Protein AF-A0A183GH93-F1 (afdb_monomer_lite)

InterPro domains:
  IPR011701 Major facilitator superfamily [PF07690] (4-83)
  IPR036259 MFS transporter superfamily [G3DSA:1.20.1250.20] (1-65)
  IPR036259 MFS transporter superfamily [SSF103473] (2-83)

Organism: Heligmosomoides polygyrus (NCBI:txid6339)

Structure (mmCIF, N/CA/C/O backbone):
data_AF-A0A183GH93-F1
#
_entry.id   AF-A0A183GH93-F1
#
loop_
_atom_site.group_PDB
_atom_site.id
_atom_site.type_symbol
_atom_site.label_atom_id
_atom_site.label_alt_id
_atom_site.label_comp_id
_atom_site.label_asym_id
_atom_site.label_entity_id
_atom_site.label_seq_id
_atom_site.pdbx_PDB_ins_code
_atom_site.Cartn_x
_atom_site.Cartn_y
_atom_site.Cartn_z
_atom_site.occupancy
_atom_site.B_iso_or_equiv
_atom_site.auth_seq_id
_atom_site.auth_comp_id
_atom_site.auth_asym_id
_atom_site.auth_atom_id
_atom_site.pdbx_PDB_model_num
ATOM 1 N N . MET A 1 1 ? -6.303 9.392 15.052 1.00 71.94 1 MET A N 1
ATOM 2 C CA . MET A 1 1 ? -6.853 9.314 13.679 1.00 71.94 1 MET A CA 1
ATOM 3 C C . MET A 1 1 ? -5.886 9.889 12.650 1.00 71.94 1 MET A C 1
ATOM 5 O O . MET A 1 1 ? -5.522 9.169 11.733 1.00 71.94 1 MET A O 1
ATOM 9 N N . SER A 1 2 ? -5.374 11.109 12.838 1.00 79.19 2 SER A N 1
ATOM 10 C CA . SER A 1 2 ? -4.458 11.752 11.878 1.00 79.19 2 SER A CA 1
ATOM 11 C C . SER A 1 2 ? -3.091 11.070 11.715 1.00 79.19 2 SER A C 1
ATOM 13 O O . SER A 1 2 ? -2.545 11.091 10.621 1.00 79.19 2 SER A O 1
ATOM 15 N N . LEU A 1 3 ? -2.557 10.418 12.759 1.00 85.62 3 LEU A N 1
ATOM 16 C CA . LEU A 1 3 ? -1.286 9.678 12.668 1.00 85.62 3 LEU A CA 1
ATOM 17 C C . LEU A 1 3 ? -1.374 8.487 11.704 1.00 85.62 3 LEU A C 1
ATOM 19 O O . LEU A 1 3 ? -0.504 8.320 10.863 1.00 85.62 3 LEU A O 1
ATOM 23 N N . PHE A 1 4 ? -2.459 7.712 11.778 1.00 82.12 4 PHE A N 1
ATOM 24 C CA . PHE A 1 4 ? -2.673 6.552 10.911 1.00 82.12 4 PHE A CA 1
ATOM 25 C C . PHE A 1 4 ? -2.781 6.960 9.438 1.00 82.12 4 PHE A C 1
ATOM 27 O O . PHE A 1 4 ? -2.083 6.420 8.586 1.00 82.12 4 PHE A O 1
ATOM 34 N N . ILE A 1 5 ? -3.602 7.975 9.153 1.00 88.44 5 ILE A N 1
ATOM 35 C CA . ILE A 1 5 ? -3.773 8.504 7.794 1.00 88.44 5 ILE A CA 1
ATOM 36 C C . ILE A 1 5 ? -2.454 9.105 7.284 1.00 88.44 5 ILE A C 1
ATOM 38 O O . ILE A 1 5 ? -2.095 8.895 6.131 1.00 88.44 5 ILE A O 1
ATOM 42 N N . GLY A 1 6 ? -1.699 9.798 8.144 1.00 91.12 6 GLY A N 1
ATOM 43 C CA . GLY A 1 6 ? -0.388 10.346 7.798 1.00 91.12 6 GLY A CA 1
ATOM 44 C C . GLY A 1 6 ? 0.620 9.268 7.399 1.00 91.12 6 GLY A C 1
ATOM 45 O O . GLY A 1 6 ? 1.285 9.405 6.376 1.00 91.12 6 GLY A O 1
ATOM 46 N N . THR A 1 7 ? 0.697 8.168 8.152 1.00 89.00 7 THR A N 1
ATOM 47 C CA . THR A 1 7 ? 1.571 7.035 7.816 1.00 89.00 7 THR A CA 1
ATOM 48 C C . THR A 1 7 ? 1.196 6.403 6.473 1.00 89.00 7 THR A C 1
ATOM 50 O O . THR A 1 7 ? 2.084 6.140 5.663 1.00 89.00 7 THR A O 1
ATOM 53 N N . LEU A 1 8 ? -0.101 6.212 6.205 1.00 86.56 8 LEU A N 1
ATOM 54 C CA . LEU A 1 8 ? -0.577 5.655 4.933 1.00 86.56 8 LEU A CA 1
ATOM 55 C C . LEU A 1 8 ? -0.225 6.554 3.741 1.00 86.56 8 LEU A C 1
ATOM 57 O O . LEU A 1 8 ? 0.264 6.070 2.724 1.00 86.56 8 LEU A O 1
ATOM 61 N N . THR A 1 9 ? -0.432 7.864 3.872 1.00 91.00 9 THR A N 1
ATOM 62 C CA . THR A 1 9 ? -0.147 8.821 2.795 1.00 91.00 9 THR A CA 1
ATOM 63 C C . THR A 1 9 ? 1.346 8.908 2.490 1.00 91.00 9 THR A C 1
ATOM 65 O O . THR A 1 9 ? 1.732 8.919 1.323 1.00 91.00 9 THR A O 1
ATOM 68 N N . SER A 1 10 ? 2.198 8.920 3.518 1.00 93.31 10 SER A N 1
ATOM 69 C CA . SER A 1 10 ? 3.652 8.968 3.330 1.00 93.31 10 SER A CA 1
ATOM 70 C C . SER A 1 10 ? 4.187 7.732 2.603 1.00 93.31 10 SER A C 1
ATOM 72 O O . SER A 1 10 ? 5.073 7.860 1.762 1.00 93.31 10 SER A O 1
ATOM 74 N N . PHE A 1 11 ? 3.629 6.546 2.875 1.00 89.88 11 PHE A N 1
ATOM 75 C CA . PHE A 1 11 ? 3.992 5.319 2.160 1.00 89.88 11 PHE A CA 1
ATOM 76 C C . PHE A 1 11 ? 3.695 5.415 0.655 1.00 89.88 11 PHE A C 1
ATOM 78 O O . PHE A 1 11 ? 4.555 5.074 -0.156 1.00 89.88 11 PHE A O 1
ATOM 85 N N . SER A 1 12 ? 2.524 5.937 0.274 1.00 89.94 12 SER A N 1
ATOM 86 C CA . SER A 1 12 ? 2.142 6.098 -1.137 1.00 89.94 12 SER A CA 1
ATOM 87 C C . SER A 1 12 ? 3.109 6.999 -1.907 1.00 89.94 12 SER A C 1
ATOM 89 O O . SER A 1 12 ? 3.494 6.673 -3.028 1.00 89.94 12 SER A O 1
ATOM 91 N N . SER A 1 13 ? 3.548 8.105 -1.300 1.00 94.25 13 SER A N 1
ATOM 92 C CA . SER A 1 13 ? 4.523 9.008 -1.924 1.00 94.25 13 SER A CA 1
ATOM 93 C C . SER A 1 13 ? 5.891 8.345 -2.110 1.00 94.25 13 SER A C 1
ATOM 95 O O . SER A 1 13 ? 6.514 8.505 -3.156 1.00 94.25 13 SER A O 1
ATOM 97 N N . LEU A 1 14 ? 6.352 7.568 -1.122 1.00 92.56 14 LEU A N 1
ATOM 98 C CA . LEU A 1 14 ? 7.617 6.829 -1.213 1.00 92.56 14 LEU A CA 1
ATOM 99 C C . LEU A 1 14 ? 7.581 5.749 -2.299 1.00 92.56 14 LEU A C 1
ATOM 101 O O . LEU A 1 14 ? 8.570 5.567 -3.006 1.00 92.56 14 LEU A O 1
ATOM 105 N N . ALA A 1 15 ? 6.448 5.061 -2.454 1.00 91.06 15 ALA A N 1
ATOM 106 C CA . ALA A 1 15 ? 6.282 4.039 -3.481 1.00 91.06 15 ALA A CA 1
ATOM 107 C C . ALA A 1 15 ? 6.486 4.616 -4.890 1.00 91.06 15 ALA A C 1
ATOM 109 O O . ALA A 1 15 ? 7.240 4.046 -5.670 1.00 91.06 15 ALA A O 1
ATOM 110 N N . ILE A 1 16 ? 5.898 5.780 -5.190 1.00 92.62 16 ILE A N 1
ATOM 111 C CA . ILE A 1 16 ? 6.026 6.441 -6.501 1.00 92.62 16 ILE A CA 1
ATOM 112 C C . ILE A 1 16 ? 7.484 6.831 -6.788 1.00 92.62 16 ILE A C 1
ATOM 114 O O . ILE A 1 16 ? 8.009 6.515 -7.853 1.00 92.62 16 ILE A O 1
ATOM 118 N N . ILE A 1 17 ? 8.170 7.429 -5.805 1.00 94.81 17 ILE A N 1
ATOM 119 C CA . ILE A 1 17 ? 9.577 7.851 -5.933 1.00 94.81 17 ILE A CA 1
ATOM 120 C C . ILE A 1 17 ? 10.498 6.676 -6.292 1.00 94.81 17 ILE A C 1
ATOM 122 O O . ILE A 1 17 ? 11.503 6.867 -6.971 1.00 94.81 17 ILE A O 1
ATOM 126 N N . ILE A 1 18 ? 10.170 5.467 -5.836 1.00 91.31 18 ILE A N 1
ATOM 127 C CA . ILE A 1 18 ? 10.961 4.260 -6.089 1.00 91.31 18 ILE A CA 1
ATOM 128 C C . ILE A 1 18 ? 10.531 3.587 -7.400 1.00 91.31 18 ILE A C 1
ATOM 130 O O . ILE A 1 18 ? 11.378 3.201 -8.206 1.00 91.31 18 ILE A O 1
ATOM 134 N N . THR A 1 19 ? 9.225 3.452 -7.625 1.00 90.69 19 THR A N 1
ATOM 135 C CA . THR A 1 19 ? 8.651 2.734 -8.767 1.00 90.69 19 THR A CA 1
ATOM 136 C C . THR A 1 19 ? 8.944 3.410 -10.102 1.00 90.69 19 THR A C 1
ATOM 138 O O . THR A 1 19 ? 9.290 2.715 -11.055 1.00 90.69 19 THR A O 1
ATOM 141 N N . ASP A 1 20 ? 8.850 4.735 -10.185 1.00 90.19 20 ASP A N 1
ATOM 142 C CA . ASP A 1 20 ? 9.028 5.462 -11.446 1.00 90.19 20 ASP A CA 1
ATOM 143 C C . ASP A 1 20 ? 10.444 5.311 -12.046 1.00 90.19 20 ASP A C 1
ATOM 145 O O . ASP A 1 20 ? 10.562 4.904 -13.207 1.00 90.19 20 ASP A O 1
ATOM 149 N N . PRO A 1 21 ? 11.547 5.547 -11.303 1.00 92.00 21 PRO A N 1
ATOM 150 C CA . PRO A 1 21 ? 12.893 5.320 -11.831 1.00 92.00 21 PRO A CA 1
ATOM 151 C C . PRO A 1 21 ? 13.206 3.831 -12.042 1.00 92.00 21 PRO A C 1
ATOM 153 O O . PRO A 1 21 ? 13.933 3.481 -12.976 1.00 92.00 21 PRO A O 1
ATOM 156 N N . LEU A 1 22 ? 12.638 2.929 -11.233 1.00 88.69 22 LEU A N 1
ATOM 157 C CA . LEU A 1 22 ? 12.735 1.489 -11.492 1.00 88.69 22 LEU A CA 1
ATOM 158 C C . LEU A 1 22 ? 12.087 1.124 -12.829 1.00 88.69 22 LEU A C 1
ATOM 160 O O . LEU A 1 22 ? 12.681 0.399 -13.620 1.00 88.69 22 LEU A O 1
ATOM 164 N N . ALA A 1 23 ? 10.900 1.652 -13.124 1.00 89.19 23 ALA A N 1
ATOM 165 C CA . ALA A 1 23 ? 10.239 1.421 -14.400 1.00 89.19 23 ALA A CA 1
ATOM 166 C C . ALA A 1 23 ? 11.065 1.978 -15.570 1.00 89.19 23 ALA A C 1
ATOM 168 O O . ALA A 1 23 ? 11.213 1.287 -16.579 1.00 89.19 23 ALA A O 1
ATOM 169 N N . ALA A 1 24 ? 11.656 3.169 -15.417 1.00 90.12 24 ALA A N 1
ATOM 170 C CA . ALA A 1 24 ? 12.522 3.769 -16.432 1.00 90.12 24 ALA A CA 1
ATOM 171 C C . ALA A 1 24 ? 13.741 2.881 -16.752 1.00 90.12 24 ALA A C 1
ATOM 173 O O . ALA A 1 24 ? 13.963 2.514 -17.904 1.00 90.12 24 ALA A O 1
ATOM 174 N N . THR A 1 25 ? 14.479 2.452 -15.725 1.00 87.50 25 THR A N 1
ATOM 175 C CA . THR A 1 25 ? 15.680 1.607 -15.884 1.00 87.50 25 THR A CA 1
ATOM 176 C C . THR A 1 25 ? 15.367 0.203 -16.415 1.00 87.50 25 THR A C 1
ATOM 178 O O . THR A 1 25 ? 16.121 -0.358 -17.215 1.00 87.50 25 THR A O 1
ATOM 181 N N . LEU A 1 26 ? 14.225 -0.370 -16.026 1.00 86.12 26 LEU A N 1
ATOM 182 C CA . LEU A 1 26 ? 13.769 -1.667 -16.529 1.00 86.12 26 LEU A CA 1
ATOM 183 C C . LEU A 1 26 ? 13.333 -1.606 -18.000 1.00 86.12 26 LEU A C 1
ATOM 185 O O . LEU A 1 26 ? 13.538 -2.573 -18.733 1.00 86.12 26 LEU A O 1
ATOM 189 N N . CYS A 1 27 ? 12.777 -0.480 -18.459 1.00 84.12 27 CYS A N 1
ATOM 190 C CA . CYS A 1 27 ? 12.389 -0.309 -19.862 1.00 84.12 27 CYS A CA 1
ATOM 191 C C . CYS A 1 27 ? 13.592 -0.191 -20.810 1.00 84.12 27 CYS A C 1
ATOM 193 O O . CYS A 1 27 ? 13.495 -0.644 -21.949 1.00 84.12 27 CYS A O 1
ATOM 195 N N . GLU A 1 28 ? 14.708 0.378 -20.347 1.00 83.75 28 GLU A N 1
ATOM 196 C CA . GLU A 1 28 ? 15.957 0.487 -21.120 1.00 83.75 28 GLU A CA 1
ATOM 197 C C . GLU A 1 28 ? 16.786 -0.805 -21.129 1.00 83.75 28 GLU A C 1
ATOM 199 O O . GLU A 1 28 ? 17.638 -1.006 -21.995 1.00 83.75 28 GLU A O 1
ATOM 204 N N . SER A 1 29 ? 16.535 -1.705 -20.176 1.00 80.69 29 SER A N 1
ATOM 205 C CA . SER A 1 29 ? 17.223 -2.992 -20.094 1.00 80.69 29 SER A CA 1
ATOM 206 C C . SER A 1 29 ? 16.911 -3.877 -21.310 1.00 80.69 29 SER A C 1
ATOM 208 O O . SER A 1 29 ? 15.842 -3.789 -21.910 1.00 80.69 29 SER A O 1
ATOM 210 N N . SER A 1 30 ? 17.809 -4.808 -21.653 1.00 74.12 30 SER A N 1
ATOM 211 C CA . SER A 1 30 ? 17.684 -5.690 -22.835 1.00 74.12 30 SER A CA 1
ATOM 212 C C . SER A 1 30 ? 16.430 -6.582 -22.856 1.00 74.12 30 SER A C 1
ATOM 214 O O . SER A 1 30 ? 16.050 -7.096 -23.906 1.00 74.12 30 SER A O 1
ATOM 216 N N . LEU A 1 31 ? 15.764 -6.748 -21.708 1.00 73.81 31 LEU A N 1
ATOM 217 C CA . LEU A 1 31 ? 14.474 -7.431 -21.566 1.00 73.81 31 LEU A CA 1
ATOM 218 C C . LEU A 1 31 ? 13.263 -6.570 -21.999 1.00 73.81 31 LEU A C 1
ATOM 220 O O . LEU A 1 31 ? 12.146 -7.087 -22.115 1.00 73.81 31 LEU A O 1
ATOM 224 N N . GLY A 1 32 ? 13.474 -5.271 -22.224 1.00 81.81 32 GLY A N 1
ATOM 225 C CA . GLY A 1 32 ? 12.479 -4.296 -22.652 1.00 81.81 32 GLY A CA 1
ATOM 226 C C . GLY A 1 32 ? 11.317 -4.102 -21.675 1.00 81.81 32 GLY A C 1
ATOM 227 O O . GLY A 1 32 ? 11.333 -4.540 -20.522 1.00 81.81 32 GLY A O 1
ATOM 228 N N . TRP A 1 33 ? 10.246 -3.490 -22.185 1.00 81.31 33 TRP A N 1
ATOM 229 C CA . TRP A 1 33 ? 9.037 -3.101 -21.445 1.00 81.31 33 TRP A CA 1
ATOM 230 C C . TRP A 1 33 ? 8.329 -4.242 -20.702 1.00 81.31 33 TRP A C 1
ATOM 232 O O . TRP A 1 33 ? 7.631 -4.006 -19.719 1.00 81.31 33 TRP A O 1
ATOM 242 N N . ARG A 1 34 ? 8.500 -5.493 -21.148 1.00 86.44 34 ARG A N 1
ATOM 243 C CA . ARG A 1 34 ? 7.834 -6.659 -20.544 1.00 86.44 34 ARG A CA 1
ATOM 244 C C . ARG A 1 34 ? 8.348 -6.941 -19.132 1.00 86.44 34 ARG A C 1
ATOM 246 O O . ARG A 1 34 ? 7.585 -7.414 -18.296 1.00 86.44 34 ARG A O 1
ATOM 253 N N . SER A 1 35 ? 9.614 -6.626 -18.851 1.00 84.94 35 SER A N 1
ATOM 254 C CA . SER A 1 35 ? 10.225 -6.840 -17.532 1.00 84.94 35 SER A CA 1
ATOM 255 C C . SER A 1 35 ? 9.551 -6.047 -16.416 1.00 84.94 35 SER A C 1
ATOM 257 O O . SER A 1 35 ? 9.360 -6.583 -15.326 1.00 84.94 35 SER A O 1
ATOM 259 N N . ALA A 1 36 ? 9.122 -4.813 -16.696 1.00 86.94 36 ALA A N 1
ATOM 260 C CA . ALA A 1 36 ? 8.462 -3.954 -15.720 1.00 86.94 36 ALA A CA 1
ATOM 261 C C . ALA A 1 36 ? 7.170 -4.590 -15.180 1.00 86.94 36 ALA A C 1
ATOM 263 O O . ALA A 1 36 ? 6.895 -4.500 -13.982 1.00 86.94 36 ALA A O 1
ATOM 264 N N . TYR A 1 37 ? 6.421 -5.296 -16.036 1.00 87.62 37 TYR A N 1
ATOM 265 C CA . TYR A 1 37 ? 5.205 -6.015 -15.649 1.00 87.62 37 TYR A CA 1
ATOM 266 C C . TYR A 1 37 ? 5.509 -7.225 -14.766 1.00 87.62 37 TYR A C 1
ATOM 268 O O . TYR A 1 37 ? 4.845 -7.416 -13.749 1.00 87.62 37 TYR A O 1
ATOM 276 N N . TYR A 1 38 ? 6.531 -8.016 -15.106 1.00 89.69 38 TYR A N 1
ATOM 277 C CA . TYR A 1 38 ? 6.943 -9.154 -14.279 1.00 89.69 38 TYR A CA 1
ATOM 278 C C . TYR A 1 38 ? 7.477 -8.710 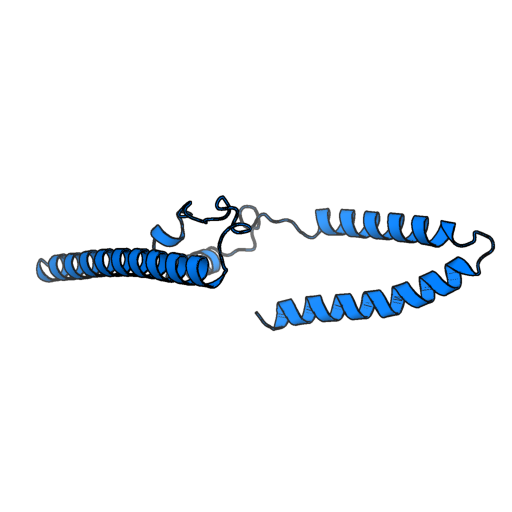-12.913 1.00 89.69 38 TYR A C 1
ATOM 280 O O . TYR A 1 38 ? 7.149 -9.326 -11.900 1.00 89.69 38 TYR A O 1
ATOM 288 N N . PHE A 1 39 ? 8.242 -7.616 -12.868 1.00 89.75 39 PHE A N 1
ATOM 289 C CA . PHE A 1 39 ? 8.747 -7.041 -11.623 1.00 89.75 39 PHE A CA 1
ATOM 290 C C . PHE A 1 39 ? 7.608 -6.567 -10.714 1.00 89.75 39 PHE A C 1
ATOM 292 O O . PHE A 1 39 ? 7.550 -6.961 -9.552 1.00 89.75 39 PHE A O 1
ATOM 299 N N . HIS A 1 40 ? 6.662 -5.788 -11.247 1.00 89.56 40 HIS A N 1
ATOM 300 C CA . HIS A 1 40 ? 5.518 -5.306 -10.469 1.00 89.56 40 HIS A CA 1
ATOM 301 C C . HIS A 1 40 ? 4.590 -6.438 -10.025 1.00 89.56 40 HIS A C 1
ATOM 303 O O . HIS A 1 40 ? 4.109 -6.419 -8.893 1.00 89.56 40 HIS A O 1
ATOM 309 N N . ALA A 1 41 ? 4.374 -7.450 -10.870 1.00 92.12 41 ALA A N 1
ATOM 310 C CA . ALA A 1 41 ? 3.602 -8.632 -10.499 1.00 92.12 41 ALA A CA 1
ATOM 311 C C . ALA A 1 41 ? 4.267 -9.405 -9.345 1.00 92.12 41 ALA A C 1
ATOM 313 O O . ALA A 1 41 ? 3.592 -9.787 -8.389 1.00 92.12 41 ALA A O 1
ATOM 314 N N . GLY A 1 42 ? 5.592 -9.583 -9.395 1.00 94.56 42 GLY A N 1
ATOM 315 C CA . GLY A 1 42 ? 6.360 -10.214 -8.321 1.00 94.56 42 GLY A CA 1
ATOM 316 C C . GLY A 1 42 ? 6.343 -9.400 -7.026 1.00 94.56 42 GLY A C 1
ATOM 317 O O . GLY A 1 42 ? 6.015 -9.934 -5.968 1.00 94.56 42 GLY A O 1
ATOM 318 N N . ALA A 1 43 ? 6.628 -8.099 -7.106 1.00 91.19 43 ALA A N 1
ATOM 319 C CA . ALA A 1 43 ? 6.605 -7.197 -5.956 1.00 91.19 43 ALA A CA 1
ATOM 320 C C . ALA A 1 43 ? 5.216 -7.146 -5.298 1.00 91.19 43 ALA A C 1
ATOM 322 O O . ALA A 1 43 ? 5.109 -7.221 -4.075 1.00 91.19 43 ALA A O 1
ATOM 323 N N . GLY A 1 44 ? 4.148 -7.100 -6.100 1.00 92.56 44 GLY A N 1
ATOM 324 C CA . GLY A 1 44 ? 2.771 -7.159 -5.618 1.00 92.56 44 GLY A CA 1
ATOM 325 C C . GLY A 1 44 ? 2.455 -8.469 -4.897 1.00 92.56 44 GLY A C 1
ATOM 326 O O . GLY A 1 44 ? 1.853 -8.440 -3.828 1.00 92.56 44 GLY A O 1
ATOM 327 N N . LEU A 1 45 ? 2.912 -9.612 -5.419 1.00 95.12 45 LEU A N 1
ATOM 328 C CA . LEU A 1 45 ? 2.719 -10.911 -4.770 1.00 95.12 45 LEU A CA 1
ATOM 329 C C . LEU A 1 45 ? 3.481 -11.009 -3.436 1.00 95.12 45 LEU A C 1
ATOM 331 O O . LEU A 1 45 ? 2.935 -11.490 -2.442 1.00 95.12 45 LEU A O 1
ATOM 335 N N . VAL A 1 46 ? 4.719 -10.512 -3.385 1.00 94.12 46 VAL A N 1
ATOM 336 C CA . VAL A 1 46 ? 5.515 -10.448 -2.146 1.00 94.12 46 VAL A CA 1
ATOM 337 C C . VAL A 1 46 ? 4.845 -9.541 -1.112 1.00 94.12 46 VAL A C 1
ATOM 339 O O . VAL A 1 46 ? 4.692 -9.931 0.041 1.00 94.12 46 VAL A O 1
ATOM 342 N N . LEU A 1 47 ? 4.379 -8.357 -1.511 1.00 91.00 47 LEU A N 1
ATOM 343 C CA . LEU A 1 47 ? 3.657 -7.453 -0.613 1.00 91.00 47 LEU A CA 1
ATOM 344 C C . LEU A 1 47 ? 2.326 -8.045 -0.148 1.00 91.00 47 LEU A C 1
ATOM 346 O O . LEU A 1 47 ? 1.981 -7.914 1.021 1.00 91.00 47 LEU A O 1
ATOM 350 N N . PHE A 1 48 ? 1.596 -8.725 -1.031 1.00 90.81 48 PHE A N 1
ATOM 351 C CA . PHE A 1 48 ? 0.329 -9.369 -0.696 1.00 90.81 48 PHE A CA 1
ATOM 352 C C . PHE A 1 48 ? 0.522 -10.509 0.305 1.00 90.81 48 PHE A C 1
ATOM 354 O O . PHE A 1 48 ? -0.191 -10.587 1.301 1.00 90.81 48 PHE A O 1
ATOM 361 N N . THR A 1 49 ? 1.518 -11.367 0.086 1.00 91.12 49 THR A N 1
ATOM 362 C CA . THR A 1 49 ? 1.863 -12.425 1.047 1.00 91.12 49 THR A CA 1
ATOM 363 C C . THR A 1 49 ? 2.307 -11.841 2.384 1.00 91.12 49 THR A C 1
ATOM 365 O O . THR A 1 49 ? 1.805 -12.266 3.421 1.00 91.12 49 THR A O 1
ATOM 368 N N . LEU A 1 50 ? 3.167 -10.818 2.382 1.00 89.12 50 LEU A N 1
ATOM 369 C CA . LEU A 1 50 ? 3.578 -10.125 3.602 1.00 89.12 50 LEU A CA 1
ATOM 370 C C . LEU A 1 50 ? 2.379 -9.509 4.331 1.00 89.12 50 LEU A C 1
ATOM 372 O O . LEU A 1 50 ? 2.267 -9.657 5.545 1.00 89.12 50 LEU A O 1
ATOM 376 N N . TRP A 1 51 ? 1.454 -8.889 3.599 1.00 87.50 51 TRP A N 1
ATOM 377 C CA . TRP A 1 51 ? 0.212 -8.360 4.149 1.00 87.50 51 TRP A CA 1
ATOM 378 C C . TRP A 1 51 ? -0.644 -9.461 4.780 1.00 87.50 51 TRP A C 1
ATOM 380 O O . TRP A 1 51 ? -1.074 -9.290 5.912 1.00 87.50 51 TRP A O 1
ATOM 390 N N . LEU A 1 52 ? -0.814 -10.618 4.133 1.00 84.31 52 LEU A N 1
ATOM 391 C CA . LEU A 1 52 ? -1.558 -11.747 4.710 1.00 84.31 52 LEU A CA 1
ATOM 392 C C . LEU A 1 52 ? -0.952 -12.260 6.029 1.00 84.31 52 LEU A C 1
ATOM 394 O O . LEU A 1 52 ? -1.688 -12.709 6.908 1.00 84.31 52 LEU A O 1
ATOM 398 N N . PHE A 1 53 ? 0.374 -12.205 6.183 1.00 81.12 53 PHE A N 1
ATOM 399 C CA . PHE A 1 53 ? 1.043 -12.609 7.424 1.00 81.12 53 PHE A CA 1
ATOM 400 C C . PHE A 1 53 ? 0.998 -11.528 8.512 1.00 81.12 53 PHE A C 1
ATOM 402 O O . PHE A 1 53 ? 0.769 -11.852 9.678 1.00 81.12 53 PHE A O 1
ATOM 409 N N . PHE A 1 54 ? 1.223 -10.261 8.151 1.00 79.06 54 PHE A N 1
ATOM 410 C CA . PHE A 1 54 ? 1.288 -9.140 9.097 1.00 79.06 54 PHE A CA 1
ATOM 411 C C . PHE A 1 54 ? -0.088 -8.613 9.507 1.00 79.06 54 PHE A C 1
ATOM 413 O O . PHE A 1 54 ? -0.286 -8.214 10.653 1.00 79.06 54 PHE A O 1
ATOM 420 N N . TYR A 1 55 ? -1.039 -8.586 8.579 1.00 69.12 55 TYR A N 1
ATOM 421 C CA . TYR A 1 55 ? -2.362 -8.014 8.768 1.00 69.12 55 TYR A CA 1
ATOM 422 C C . TYR A 1 55 ? -3.360 -9.121 9.119 1.00 69.12 55 TYR A C 1
ATOM 424 O O . TYR A 1 55 ? -4.072 -9.662 8.276 1.00 69.12 55 TYR A O 1
ATOM 432 N N . ARG A 1 56 ? -3.387 -9.505 10.399 1.00 60.69 56 ARG A N 1
ATOM 433 C CA . ARG A 1 56 ? -4.392 -10.423 10.949 1.00 60.69 56 ARG A CA 1
ATOM 434 C C . ARG A 1 56 ? -5.561 -9.612 11.514 1.00 60.69 56 ARG A C 1
ATOM 436 O O . ARG A 1 56 ? -5.479 -9.106 12.627 1.00 60.69 56 ARG A O 1
ATOM 443 N N . ASP A 1 57 ? -6.678 -9.580 10.793 1.00 55.88 57 ASP A N 1
ATOM 444 C CA . ASP A 1 57 ? -7.921 -8.860 11.143 1.00 55.88 57 ASP A CA 1
ATOM 445 C C . ASP A 1 57 ? -8.685 -9.384 12.380 1.00 55.88 57 ASP A C 1
ATOM 447 O O . ASP A 1 57 ? -9.840 -9.034 12.604 1.00 55.88 57 ASP A O 1
ATOM 451 N N . SER A 1 58 ? -8.095 -10.246 13.208 1.00 47.28 58 SER A N 1
ATOM 452 C CA . SER A 1 58 ? -8.803 -10.869 14.333 1.00 47.28 58 SER A CA 1
ATOM 453 C C . SER A 1 58 ? -8.395 -10.266 15.682 1.00 47.28 58 SER A C 1
ATOM 455 O O . SER A 1 58 ? -7.496 -10.803 16.334 1.00 47.28 58 SER A O 1
ATOM 457 N N . PRO A 1 59 ? -9.098 -9.223 16.178 1.00 51.00 59 PRO A N 1
ATOM 458 C CA . PRO A 1 59 ? -8.943 -8.740 17.554 1.00 51.00 59 PRO A CA 1
ATOM 459 C C . PRO A 1 59 ? -9.406 -9.773 18.597 1.00 51.00 59 PRO A C 1
ATOM 461 O O . PRO A 1 59 ? -9.070 -9.662 19.768 1.00 51.00 59 PRO A O 1
ATOM 464 N N . GLN A 1 60 ? -10.162 -10.792 18.180 1.00 49.72 60 GLN A N 1
ATOM 465 C CA . GLN A 1 60 ? -10.715 -11.845 19.043 1.00 49.72 60 GLN A CA 1
ATOM 466 C C . GLN A 1 60 ? -9.694 -12.938 19.408 1.00 49.72 60 GLN A C 1
ATOM 468 O O . GLN A 1 60 ? -9.934 -13.717 20.323 1.00 49.72 60 GLN A O 1
ATOM 473 N N . LEU A 1 61 ? -8.558 -12.994 18.706 1.00 47.06 61 LEU A N 1
ATOM 474 C CA . LEU A 1 61 ? -7.476 -13.968 18.916 1.00 47.06 61 LEU A CA 1
ATOM 475 C C . LEU A 1 61 ? -6.156 -13.296 19.326 1.00 47.06 61 LEU A C 1
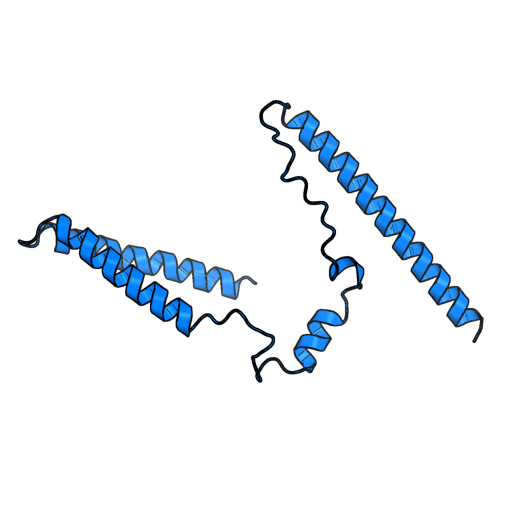ATOM 477 O O . LEU A 1 61 ? -5.109 -13.940 19.333 1.00 47.06 61 LEU A O 1
ATOM 481 N N . HIS A 1 62 ? -6.191 -12.003 19.655 1.00 44.25 62 HIS A N 1
ATOM 482 C CA . HIS A 1 62 ? -5.009 -11.251 20.054 1.00 44.25 62 HIS A CA 1
ATOM 483 C C . HIS A 1 62 ? -4.923 -11.197 21.593 1.00 44.25 62 HIS A C 1
ATOM 485 O O . HIS A 1 62 ? -5.710 -10.480 22.208 1.00 44.25 62 HIS A O 1
ATOM 491 N N . PRO A 1 63 ? -3.945 -11.853 22.250 1.00 52.25 63 PRO A N 1
ATOM 492 C CA . PRO A 1 63 ? -3.743 -11.746 23.704 1.00 52.25 63 PRO A CA 1
ATOM 493 C C . PRO A 1 63 ? -3.287 -10.346 24.163 1.00 52.25 63 PRO A C 1
ATOM 495 O O . PRO A 1 63 ? -3.081 -10.118 25.350 1.00 52.25 63 PRO A O 1
ATOM 498 N N . SER A 1 64 ? -3.127 -9.401 23.229 1.00 53.09 64 SER A N 1
ATOM 499 C CA . SER A 1 64 ? -2.689 -8.027 23.496 1.00 53.09 64 SER A CA 1
ATOM 500 C C . SER A 1 64 ? -3.825 -6.997 23.500 1.00 53.09 64 SER A C 1
ATOM 502 O O . SER A 1 64 ? -3.555 -5.8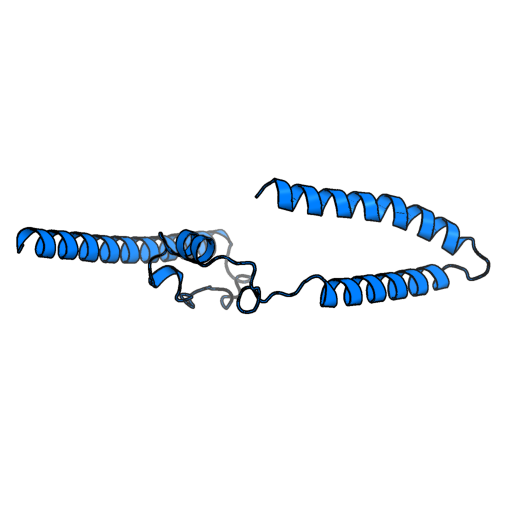33 23.789 1.00 53.09 64 SER A O 1
ATOM 504 N N . VAL A 1 65 ? -5.078 -7.384 23.216 1.00 50.84 65 VAL A N 1
ATOM 505 C CA . VAL A 1 65 ? -6.229 -6.523 23.533 1.00 50.84 65 VAL A CA 1
ATOM 506 C C . VAL A 1 65 ? -6.601 -6.814 24.979 1.00 50.84 65 VAL A C 1
ATOM 508 O O . VAL A 1 65 ? -7.311 -7.768 25.284 1.00 50.84 65 VAL A O 1
ATOM 511 N N . SER A 1 66 ? -6.056 -6.014 25.892 1.00 53.91 66 SER A N 1
ATOM 512 C CA . SER A 1 66 ? -6.416 -6.080 27.306 1.00 53.91 66 SER A CA 1
ATOM 513 C C . SER A 1 66 ? -7.927 -5.888 27.457 1.00 53.91 66 SER A C 1
ATOM 515 O O . SER A 1 66 ? -8.505 -4.999 26.828 1.00 53.91 66 SER A O 1
ATOM 517 N N . GLU A 1 67 ? -8.569 -6.658 28.339 1.00 57.22 67 GLU A N 1
ATOM 518 C CA . GLU A 1 67 ? -9.990 -6.495 28.692 1.00 57.22 67 GLU A CA 1
ATOM 519 C C . GLU A 1 67 ? -10.351 -5.034 29.033 1.00 57.22 67 GLU A C 1
ATOM 521 O O . GLU A 1 67 ? -11.482 -4.598 28.816 1.00 57.22 67 GLU A O 1
ATOM 526 N N . LYS A 1 68 ? -9.371 -4.237 29.487 1.00 55.41 68 LYS A N 1
ATOM 527 C CA . LYS A 1 68 ? -9.504 -2.793 29.727 1.00 55.41 68 LYS A CA 1
ATOM 528 C C . LYS A 1 68 ? -9.764 -1.966 28.464 1.00 55.41 68 LYS A C 1
ATOM 530 O O . LYS A 1 68 ? -10.565 -1.034 28.524 1.00 55.41 68 LYS A O 1
ATOM 535 N N . GLU A 1 69 ? -9.129 -2.275 27.334 1.00 59.03 69 GLU A N 1
ATOM 536 C CA . GLU A 1 69 ? -9.372 -1.558 26.074 1.00 59.03 69 GLU A CA 1
ATOM 537 C C . GLU A 1 69 ? -10.731 -1.936 25.480 1.00 59.03 69 GLU A C 1
ATOM 539 O O . GLU A 1 69 ? -11.490 -1.057 25.067 1.00 59.03 69 GLU A O 1
ATOM 544 N N . LEU A 1 70 ? -11.099 -3.222 25.548 1.00 59.59 70 LEU A N 1
ATOM 545 C CA . LEU A 1 70 ? -12.414 -3.713 25.126 1.00 59.59 70 LEU A CA 1
ATOM 546 C C . LEU A 1 70 ? -13.548 -3.083 25.955 1.00 59.59 70 LEU A C 1
ATOM 548 O O . LEU A 1 70 ? -14.573 -2.671 25.404 1.00 59.59 70 LEU A O 1
ATOM 552 N N . ALA A 1 71 ? -13.354 -2.968 27.273 1.00 61.25 71 ALA A N 1
ATOM 553 C CA . ALA A 1 71 ? -14.293 -2.309 28.174 1.00 61.25 71 ALA A CA 1
ATOM 554 C C . ALA A 1 71 ? -14.394 -0.801 27.898 1.00 61.25 71 ALA A C 1
ATOM 556 O O . ALA A 1 71 ? -15.490 -0.252 27.967 1.00 61.25 71 ALA A O 1
ATOM 557 N N . SER A 1 72 ? -13.292 -0.135 27.535 1.00 61.09 72 SER A N 1
ATOM 558 C CA . SER A 1 72 ? -13.275 1.291 27.175 1.00 61.09 72 SER A CA 1
ATOM 559 C C . SER A 1 72 ? -14.023 1.576 25.863 1.00 61.09 72 SER A C 1
ATOM 561 O O . SER A 1 72 ? -14.804 2.526 25.789 1.00 61.09 72 SER A O 1
ATOM 563 N N . ILE A 1 73 ? -13.878 0.705 24.855 1.00 64.25 73 ILE A N 1
ATOM 564 C CA . ILE A 1 73 ? -14.585 0.809 23.564 1.00 64.25 73 ILE A CA 1
ATOM 565 C C . ILE A 1 73 ? -16.097 0.570 23.727 1.00 64.25 73 ILE A C 1
ATOM 567 O O . ILE A 1 73 ? -16.903 1.217 23.051 1.00 64.25 73 ILE A O 1
ATOM 571 N N . HIS A 1 74 ? -16.496 -0.324 24.639 1.00 60.62 74 HIS A N 1
ATOM 572 C CA . HIS A 1 74 ? -17.905 -0.627 24.912 1.00 60.62 74 HIS A CA 1
ATOM 573 C C . HIS A 1 74 ? -18.571 0.300 25.937 1.00 60.62 74 HIS A C 1
ATOM 575 O O . HIS A 1 74 ? -19.800 0.362 25.974 1.00 60.62 74 HIS A O 1
ATOM 581 N N . ARG A 1 75 ? -17.807 1.060 26.734 1.00 58.41 75 ARG A N 1
ATOM 582 C CA . ARG A 1 75 ? -18.327 1.825 27.884 1.00 58.41 75 ARG A CA 1
ATOM 583 C C . ARG A 1 75 ? -19.393 2.873 27.541 1.00 58.41 75 ARG A C 1
ATOM 585 O O . ARG A 1 75 ? -20.146 3.263 28.423 1.00 58.41 75 ARG A O 1
ATOM 592 N N . ASN A 1 76 ? -19.460 3.322 26.287 1.00 57.53 76 ASN A N 1
ATOM 593 C CA . ASN A 1 76 ? -20.402 4.350 25.825 1.00 57.53 76 ASN A CA 1
ATOM 594 C C . ASN A 1 76 ? -21.220 3.933 24.590 1.00 57.53 76 ASN A C 1
ATOM 596 O O . ASN A 1 76 ? -21.822 4.786 23.940 1.00 57.53 76 ASN A O 1
ATOM 600 N N . LYS A 1 77 ? -21.256 2.639 24.238 1.00 58.53 77 LYS A N 1
ATOM 601 C CA . LYS A 1 77 ? -22.083 2.152 23.123 1.00 58.53 77 LYS A CA 1
ATOM 602 C C . LYS A 1 77 ? -23.332 1.448 23.646 1.00 58.53 77 LYS A C 1
ATOM 604 O O . LYS A 1 77 ? -23.255 0.401 24.279 1.00 58.53 77 LYS A O 1
ATOM 609 N N . THR A 1 78 ? -24.503 2.022 23.373 1.00 59.12 78 THR A N 1
ATOM 610 C CA . THR A 1 78 ? -25.802 1.366 23.586 1.00 59.12 78 THR A CA 1
ATOM 611 C C . THR A 1 78 ? -25.924 0.157 22.651 1.00 59.12 78 THR A C 1
ATOM 613 O O . THR A 1 78 ? -25.436 0.215 21.524 1.00 59.12 78 THR A O 1
ATOM 616 N N . ARG A 1 79 ? -26.616 -0.920 23.067 1.00 55.91 79 ARG A N 1
ATOM 617 C CA . ARG A 1 79 ? -26.820 -2.141 22.247 1.00 55.91 79 ARG A CA 1
ATOM 618 C C . ARG A 1 79 ? -27.375 -1.858 20.837 1.00 55.91 79 ARG A C 1
ATOM 620 O O . ARG A 1 79 ? -27.074 -2.606 19.919 1.00 55.91 79 ARG A O 1
ATOM 627 N N . ALA A 1 80 ? -28.074 -0.737 20.650 1.00 54.62 80 ALA A N 1
ATOM 628 C CA . ALA A 1 80 ? -28.560 -0.248 19.357 1.00 54.62 80 ALA A CA 1
ATOM 629 C C . ALA A 1 80 ? -27.464 0.174 18.347 1.00 54.62 80 ALA A C 1
ATOM 631 O O . ALA A 1 80 ? -27.752 0.250 17.167 1.00 54.62 80 ALA A O 1
ATOM 632 N N . HIS A 1 81 ? -26.227 0.451 18.783 1.00 51.81 81 HIS A N 1
ATOM 633 C CA . HIS A 1 81 ? -25.070 0.725 17.904 1.00 51.81 81 HIS A CA 1
ATOM 634 C C . HIS A 1 81 ? -24.179 -0.527 17.721 1.00 51.81 81 HIS A C 1
ATOM 636 O O . HIS A 1 81 ? -23.157 -0.496 17.034 1.00 51.81 81 HIS A O 1
ATOM 642 N N . ILE A 1 82 ? -24.515 -1.618 18.411 1.00 56.62 82 ILE A N 1
ATOM 643 C CA . ILE A 1 82 ? -23.825 -2.913 18.326 1.00 56.62 82 ILE A CA 1
ATOM 644 C C . ILE A 1 82 ? -24.579 -3.827 17.353 1.00 56.62 82 ILE A C 1
ATOM 646 O O . ILE A 1 82 ? -23.962 -4.626 16.655 1.00 56.62 82 ILE A O 1
ATOM 650 N N . GLU A 1 83 ? -25.900 -3.674 17.267 1.00 58.09 83 GLU A N 1
ATOM 651 C CA . GLU A 1 83 ? -26.719 -4.291 16.232 1.00 58.09 83 GLU A CA 1
ATOM 652 C C . GLU A 1 83 ? -26.642 -3.433 14.957 1.00 58.09 83 GLU A C 1
ATOM 654 O O . GLU A 1 83 ? -26.999 -2.257 15.013 1.00 58.09 83 GLU A O 1
ATOM 659 N N . PRO A 1 84 ? -26.136 -3.959 13.825 1.00 56.12 84 PRO A N 1
ATOM 660 C CA . PRO A 1 84 ? -26.166 -3.230 12.568 1.00 56.12 84 PRO A CA 1
ATOM 661 C C . PRO A 1 84 ? -27.628 -3.075 12.150 1.00 56.12 84 PRO A C 1
ATOM 663 O O . PRO A 1 84 ? -28.272 -4.036 11.726 1.00 56.12 84 PRO A O 1
ATOM 666 N N . ASP A 1 85 ? -28.166 -1.867 12.269 1.00 59.00 85 ASP A N 1
ATOM 667 C CA . ASP A 1 85 ? -29.425 -1.510 11.650 1.00 59.00 85 ASP A CA 1
ATOM 668 C C . ASP A 1 85 ? -29.248 -1.664 10.137 1.00 59.00 85 ASP A C 1
ATOM 670 O O . ASP A 1 85 ? -28.592 -0.877 9.460 1.00 59.00 85 ASP A O 1
ATOM 674 N N . GLY A 1 86 ? -29.810 -2.745 9.589 1.00 59.00 86 GLY A N 1
ATOM 675 C CA . GLY A 1 86 ? -29.684 -3.140 8.181 1.00 59.00 86 GLY A CA 1
ATOM 676 C C . GLY A 1 86 ? -30.282 -2.149 7.174 1.00 59.00 86 GLY A C 1
ATOM 677 O O . GLY A 1 86 ? -30.485 -2.501 6.011 1.00 59.00 86 GLY A O 1
ATOM 678 N N . PHE A 1 87 ? -30.589 -0.920 7.592 1.00 59.97 87 PHE A N 1
ATOM 679 C CA . PHE A 1 87 ? -31.123 0.131 6.748 1.00 59.97 87 PHE A CA 1
ATOM 680 C C . PHE A 1 87 ? -30.007 1.029 6.201 1.00 59.97 87 PHE A C 1
ATOM 682 O O . PHE A 1 87 ? -29.889 2.208 6.516 1.00 59.97 87 PHE A O 1
ATOM 689 N N . VAL A 1 88 ? -29.211 0.464 5.299 1.00 55.81 88 VAL A N 1
ATOM 690 C CA . VAL A 1 88 ? -28.367 1.230 4.376 1.00 55.81 88 VAL A CA 1
ATOM 691 C C . VAL A 1 88 ? -29.027 1.203 2.993 1.00 55.81 88 VAL A C 1
ATOM 693 O O . VAL A 1 88 ? -29.160 0.132 2.393 1.00 55.81 88 VAL A O 1
ATOM 696 N N . PRO A 1 89 ? -29.479 2.350 2.455 1.00 66.81 89 PRO A N 1
ATOM 697 C CA . PRO A 1 89 ? -30.208 2.410 1.194 1.00 66.81 89 PRO A CA 1
ATOM 698 C C . PRO A 1 89 ? -29.247 2.341 -0.006 1.00 66.81 89 PRO A C 1
ATOM 700 O O . PRO A 1 89 ? -29.244 3.216 -0.860 1.00 66.81 89 PRO A O 1
ATOM 703 N N . TYR A 1 90 ? -28.432 1.288 -0.108 1.00 62.31 90 TYR A N 1
ATOM 704 C CA . TYR A 1 90 ? -27.608 1.027 -1.300 1.00 62.31 90 TYR A CA 1
ATOM 705 C C . TYR A 1 90 ? -28.412 0.380 -2.442 1.00 62.31 90 TYR A C 1
ATOM 707 O O . TYR A 1 90 ? -27.944 0.303 -3.574 1.00 62.31 90 TYR A O 1
ATOM 715 N N . LYS A 1 91 ? -29.634 -0.099 -2.160 1.00 57.31 91 LYS A N 1
ATOM 716 C CA . LYS A 1 91 ? -30.505 -0.760 -3.150 1.00 57.31 91 LYS A CA 1
ATOM 717 C C . LYS A 1 91 ? -31.326 0.202 -4.010 1.00 57.31 91 LYS A C 1
ATOM 719 O O . LYS A 1 91 ? -31.938 -0.240 -4.979 1.00 57.31 91 LYS A O 1
ATOM 724 N N . VAL A 1 92 ? -31.352 1.497 -3.696 1.00 63.53 92 VAL A N 1
ATOM 725 C CA . VAL A 1 92 ? -32.020 2.480 -4.557 1.00 63.53 92 VAL A CA 1
ATOM 726 C C . VAL A 1 92 ? -31.033 2.943 -5.622 1.00 6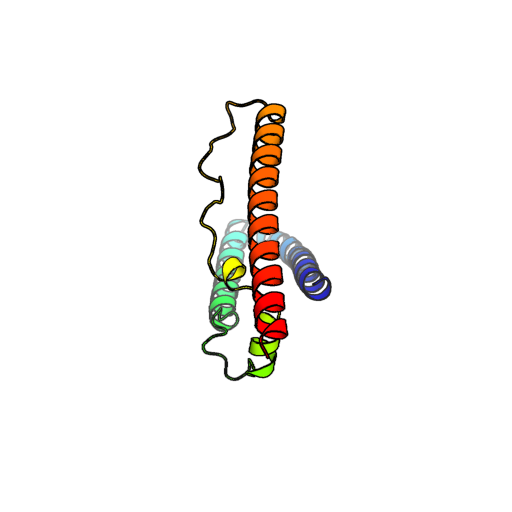3.53 92 VAL A C 1
ATOM 728 O O . VAL A 1 92 ? -30.090 3.668 -5.333 1.00 63.53 92 VAL A O 1
ATOM 731 N N . ARG A 1 93 ? -31.222 2.490 -6.867 1.00 60.41 93 ARG A N 1
ATOM 732 C CA . ARG A 1 93 ? -30.485 3.022 -8.022 1.00 60.41 93 ARG A CA 1
ATOM 733 C C . ARG A 1 93 ? -30.972 4.451 -8.292 1.00 60.41 93 ARG A C 1
ATOM 735 O O . ARG A 1 93 ? -32.098 4.591 -8.762 1.00 60.41 93 ARG A O 1
ATOM 742 N N . PRO A 1 94 ? -30.172 5.500 -8.035 1.00 58.44 94 PRO A N 1
ATOM 743 C CA . PRO A 1 94 ? -30.661 6.872 -8.078 1.00 58.44 94 PRO A CA 1
ATOM 744 C C . PRO A 1 94 ? -30.496 7.538 -9.446 1.00 58.44 94 PRO A C 1
ATOM 746 O O . PRO A 1 94 ? -30.812 8.711 -9.586 1.00 58.44 94 PRO A O 1
ATOM 749 N N . TRP A 1 95 ? -30.018 6.818 -10.465 1.00 56.22 95 TRP A N 1
ATOM 750 C CA . TRP A 1 95 ? -29.668 7.417 -11.757 1.00 56.22 95 TRP A CA 1
ATOM 751 C C . TRP A 1 95 ? -30.865 8.012 -12.521 1.00 56.22 95 TRP A C 1
ATOM 753 O O . TRP A 1 95 ? -30.656 8.782 -13.451 1.00 56.22 95 TRP A O 1
ATOM 763 N N . SER A 1 96 ? -32.103 7.686 -12.137 1.00 58.44 96 SER A N 1
ATOM 764 C CA . SER A 1 96 ? -33.333 8.215 -12.741 1.00 58.44 96 SER A CA 1
ATOM 765 C C . SER A 1 96 ? -33.983 9.359 -11.953 1.00 58.44 96 SER A C 1
ATOM 767 O O . SER A 1 96 ? -34.963 9.934 -12.424 1.00 58.44 96 SER A O 1
ATOM 769 N N . LEU A 1 97 ? -33.467 9.712 -10.769 1.00 65.94 97 LEU A N 1
ATOM 770 C CA . LEU A 1 97 ? -34.031 10.766 -9.925 1.00 65.94 97 LEU A CA 1
ATOM 771 C C . LEU A 1 97 ? -33.096 11.983 -9.891 1.00 65.94 97 LEU A C 1
ATOM 773 O O . LEU A 1 97 ? -31.906 11.826 -9.616 1.00 65.94 97 LEU A O 1
ATOM 777 N N . PRO A 1 98 ? -33.607 13.211 -10.101 1.00 76.12 98 PRO A N 1
ATOM 778 C CA . PRO A 1 98 ? -32.828 14.425 -9.891 1.00 76.12 98 PRO A CA 1
ATOM 779 C C . PRO A 1 98 ? -32.223 14.436 -8.479 1.00 76.12 98 PRO A C 1
ATOM 781 O O . PRO A 1 98 ? -32.947 14.238 -7.498 1.00 76.12 98 PRO A O 1
ATOM 784 N N . CYS A 1 99 ? -30.917 14.708 -8.359 1.00 60.69 99 CYS A N 1
ATOM 785 C CA . CYS A 1 99 ? -30.182 14.685 -7.084 1.00 60.69 99 CYS A CA 1
ATOM 786 C C . CYS A 1 99 ? -30.868 15.484 -5.960 1.00 60.69 99 CYS A C 1
ATOM 788 O O . CYS A 1 99 ? -30.779 15.109 -4.793 1.00 60.69 99 CYS A O 1
ATOM 790 N N . HIS A 1 100 ? -31.600 16.550 -6.298 1.00 67.81 100 HIS A N 1
ATOM 791 C CA . HIS A 1 100 ? -32.312 17.390 -5.333 1.00 67.81 100 HIS A CA 1
ATOM 792 C C . HIS A 1 100 ? -33.474 16.664 -4.623 1.00 67.81 100 HIS A C 1
ATOM 794 O O . HIS A 1 100 ? -33.705 16.873 -3.430 1.00 67.81 100 HIS A O 1
ATOM 800 N N . LEU A 1 101 ? -34.185 15.773 -5.325 1.00 69.19 101 LEU A N 1
ATOM 801 C CA . LEU A 1 101 ? -35.305 15.000 -4.773 1.00 69.19 101 LEU A CA 1
ATOM 802 C C . LEU A 1 101 ? -34.812 13.853 -3.894 1.00 69.19 101 LEU A C 1
ATOM 804 O O . LEU A 1 101 ? -35.366 13.628 -2.820 1.00 69.19 101 LEU A O 1
ATOM 808 N N . LEU A 1 102 ? -33.736 13.178 -4.306 1.00 70.06 102 LEU A N 1
ATOM 809 C CA . LEU A 1 102 ? -33.121 12.132 -3.495 1.00 70.06 102 LEU A CA 1
ATOM 810 C C . LEU A 1 102 ? -32.493 12.713 -2.224 1.00 70.06 102 LEU A C 1
ATOM 812 O O . LEU A 1 102 ? -32.676 12.152 -1.150 1.00 70.06 102 LEU A O 1
ATOM 816 N N . CYS A 1 103 ? -31.810 13.857 -2.323 1.00 64.88 103 CYS A N 1
ATOM 817 C CA . CYS A 1 103 ? -31.242 14.535 -1.160 1.00 64.88 103 CYS A CA 1
ATOM 818 C C . CYS A 1 103 ? -32.346 14.963 -0.181 1.00 64.88 103 CYS A C 1
ATOM 820 O O . CYS A 1 103 ? -32.258 14.675 1.008 1.00 64.88 103 CYS A O 1
ATOM 822 N N . SER A 1 104 ? -33.440 15.543 -0.688 1.00 69.94 104 SER A N 1
ATOM 823 C CA . SER A 1 104 ? -34.584 15.939 0.143 1.00 69.94 104 SER A CA 1
ATOM 824 C C . SER A 1 104 ? -35.288 14.740 0.796 1.00 69.94 104 SER A C 1
ATOM 826 O O . SER A 1 104 ? -35.662 14.814 1.962 1.00 69.94 104 SER A O 1
ATOM 828 N N . GLU A 1 105 ? -35.455 13.623 0.079 1.00 72.69 105 GLU A N 1
ATOM 829 C CA . GLU A 1 105 ? -36.068 12.393 0.603 1.00 72.69 105 GLU A CA 1
ATOM 830 C C . GLU A 1 105 ? -35.173 11.686 1.628 1.00 72.69 105 GLU A C 1
ATOM 832 O O . GLU A 1 105 ? -35.654 11.255 2.675 1.00 72.69 105 GLU A O 1
ATOM 837 N N . LEU A 1 106 ? -33.866 11.603 1.370 1.00 67.12 106 LEU A N 1
ATOM 838 C CA . LEU A 1 106 ? -32.900 11.017 2.299 1.00 67.12 106 LEU A CA 1
ATOM 839 C C . LEU A 1 106 ? -32.747 11.875 3.557 1.00 67.12 106 LEU A C 1
ATOM 841 O O . LEU A 1 106 ? -32.743 11.332 4.660 1.00 67.12 106 LEU A O 1
ATOM 845 N N . VAL A 1 107 ? -32.699 13.204 3.429 1.00 73.81 107 VAL A N 1
ATOM 846 C CA . VAL A 1 107 ? -32.696 14.121 4.581 1.00 73.81 107 VAL A CA 1
ATOM 847 C C . VAL A 1 107 ? -33.985 13.979 5.393 1.00 73.81 107 VAL A C 1
ATOM 849 O O . VAL A 1 107 ? -33.930 13.935 6.621 1.00 73.81 107 VAL A O 1
ATOM 852 N N . ARG A 1 108 ? -35.147 13.828 4.745 1.00 72.38 108 ARG A N 1
ATOM 853 C CA . ARG A 1 108 ? -36.418 13.631 5.459 1.00 72.38 108 ARG A CA 1
ATOM 854 C C . ARG A 1 108 ? -36.462 12.288 6.194 1.00 72.38 108 ARG A C 1
ATOM 856 O O . ARG A 1 108 ? -36.726 12.265 7.391 1.00 72.38 108 ARG A O 1
ATOM 863 N N . ARG A 1 109 ? -36.082 11.188 5.534 1.00 67.12 109 ARG A N 1
ATOM 864 C CA . ARG A 1 109 ? -36.052 9.845 6.148 1.00 67.12 109 ARG A CA 1
ATOM 865 C C . ARG A 1 109 ? -35.014 9.709 7.261 1.00 67.12 109 ARG A C 1
ATOM 867 O O . ARG A 1 109 ? -35.275 9.035 8.254 1.00 67.12 109 ARG A O 1
ATOM 874 N N . THR A 1 110 ? -33.856 10.356 7.130 1.00 67.06 110 THR A N 1
ATOM 875 C CA . THR A 1 110 ? -32.855 10.410 8.211 1.00 67.06 110 THR A CA 1
ATOM 876 C C . THR A 1 110 ? -33.324 11.284 9.377 1.00 67.06 110 THR A C 1
ATOM 878 O O . THR A 1 110 ? -33.074 10.932 10.530 1.00 67.06 110 THR A O 1
ATOM 881 N N . SER A 1 111 ? -34.071 12.362 9.111 1.00 70.38 111 SER A N 1
ATOM 882 C CA . SER A 1 111 ? -34.708 13.174 10.160 1.00 70.38 111 SER A CA 1
ATOM 883 C C . SER A 1 111 ? -35.749 12.368 10.946 1.00 70.38 111 SER A C 1
ATOM 885 O O . SER A 1 111 ? -35.735 12.400 12.178 1.00 70.38 111 SER A O 1
ATOM 887 N N . ASP A 1 112 ? -36.580 11.574 10.264 1.00 71.56 112 ASP A N 1
ATOM 888 C CA . ASP A 1 112 ? -37.582 10.708 10.902 1.00 71.56 112 ASP A CA 1
ATOM 889 C C . ASP A 1 112 ? -36.936 9.585 11.731 1.00 71.56 112 ASP A C 1
ATOM 891 O O . ASP A 1 112 ? -37.351 9.313 12.864 1.00 71.56 112 ASP A O 1
ATOM 895 N N . ALA A 1 113 ? -35.873 8.962 11.209 1.00 67.19 113 ALA A N 1
ATOM 896 C CA . ALA A 1 113 ? -35.105 7.948 11.932 1.00 67.19 113 ALA A CA 1
ATOM 897 C C . ALA A 1 113 ? -34.441 8.528 13.197 1.00 67.19 113 ALA A C 1
ATOM 899 O O . ALA A 1 113 ? -34.527 7.941 14.279 1.00 67.19 113 ALA A O 1
ATOM 900 N N . SER A 1 114 ? -33.859 9.728 13.090 1.00 65.06 114 SER A N 1
ATOM 901 C CA . SER A 1 114 ? -33.254 10.449 14.217 1.00 65.06 114 SER A CA 1
ATOM 902 C C . SER A 1 114 ? -34.293 10.852 15.276 1.00 65.06 114 SER A C 1
ATOM 904 O O . SER A 1 114 ? -34.051 10.712 16.479 1.00 65.06 114 SER A O 1
ATOM 906 N N . ALA A 1 115 ? -35.498 11.267 14.863 1.00 73.12 115 ALA A N 1
ATOM 907 C CA . ALA A 1 115 ? -36.601 11.587 15.772 1.00 73.12 115 ALA A CA 1
ATOM 908 C C . ALA A 1 115 ? -37.109 10.353 16.540 1.00 73.12 115 ALA A C 1
ATOM 910 O O . ALA A 1 115 ? -37.374 10.432 17.746 1.00 73.12 115 ALA A O 1
ATOM 911 N N . LYS A 1 116 ? -37.191 9.193 15.875 1.00 72.69 116 LYS A N 1
ATOM 912 C CA . LYS A 1 116 ? -37.582 7.927 16.511 1.00 72.69 116 LYS A CA 1
ATOM 913 C C . LYS A 1 116 ? -36.559 7.484 17.561 1.00 72.69 116 LYS A C 1
ATOM 915 O O . LYS A 1 116 ? -36.945 7.089 18.662 1.00 72.69 116 LYS A O 1
ATOM 920 N N . GLN A 1 117 ? -35.268 7.632 17.258 1.00 68.00 117 GLN A N 1
ATOM 921 C CA . GLN A 1 117 ? -34.181 7.302 18.181 1.00 68.00 117 GLN A CA 1
ATOM 922 C C . GLN A 1 117 ? -34.156 8.227 19.410 1.00 68.00 117 GLN A C 1
ATOM 924 O O . GLN A 1 117 ? -33.974 7.757 20.532 1.00 68.00 117 GLN A O 1
ATOM 929 N N . ARG A 1 118 ? -34.430 9.528 19.234 1.00 65.44 118 ARG A N 1
ATOM 930 C CA . ARG A 1 118 ? -34.560 10.488 20.348 1.00 65.44 118 ARG A CA 1
ATOM 931 C C . ARG A 1 118 ? -35.728 10.167 21.283 1.00 65.44 118 ARG A C 1
ATOM 933 O O . ARG A 1 118 ? -35.557 10.248 22.497 1.00 65.44 118 ARG A O 1
ATOM 940 N N . LYS A 1 119 ? -36.890 9.761 20.752 1.00 73.94 119 LYS A N 1
ATOM 941 C CA . LYS A 1 119 ? -38.019 9.314 21.592 1.00 73.94 119 LYS A CA 1
ATOM 942 C C . LYS A 1 119 ? -37.681 8.051 22.386 1.00 73.94 119 LYS A C 1
ATOM 944 O O . LYS A 1 119 ? -37.964 8.004 23.578 1.00 73.94 119 LYS A O 1
ATOM 949 N N . ALA A 1 120 ? -37.038 7.066 21.757 1.00 69.94 120 ALA A N 1
ATOM 950 C CA . ALA A 1 120 ? -36.614 5.844 22.442 1.00 69.94 120 ALA A CA 1
ATOM 951 C C . ALA A 1 120 ? -35.593 6.127 23.561 1.00 69.94 120 ALA A C 1
ATOM 953 O O . ALA A 1 120 ? -35.686 5.546 24.639 1.00 69.94 120 ALA A O 1
ATOM 954 N N . ALA A 1 121 ? -34.663 7.063 23.343 1.00 65.94 121 ALA A N 1
ATOM 955 C CA . ALA A 1 121 ? -33.716 7.495 24.370 1.00 65.94 121 ALA A CA 1
ATOM 956 C C . ALA A 1 121 ? -34.407 8.207 25.551 1.00 65.94 121 ALA A C 1
ATOM 958 O O . ALA A 1 121 ? -34.080 7.930 26.704 1.00 65.94 121 ALA A O 1
ATOM 959 N N . GLY A 1 122 ? -35.394 9.070 25.280 1.00 69.88 122 GLY A N 1
ATOM 960 C CA . GLY A 1 122 ? -36.176 9.750 26.320 1.00 69.88 122 GLY A CA 1
ATOM 961 C C . GLY A 1 122 ? -37.026 8.797 27.171 1.00 69.88 122 GLY A C 1
ATOM 962 O O . GLY A 1 122 ? -37.114 8.971 28.382 1.00 69.88 122 GLY A O 1
ATOM 963 N N . GLU A 1 123 ? -37.594 7.752 26.564 1.00 74.81 123 GLU A N 1
ATOM 964 C CA . GLU A 1 123 ? -38.351 6.708 27.274 1.00 74.81 123 GLU A CA 1
ATOM 965 C C . GLU A 1 123 ? -37.457 5.918 28.249 1.00 74.81 123 GLU A C 1
ATOM 967 O O . GLU A 1 123 ? -37.860 5.610 29.373 1.00 74.81 123 GLU A O 1
ATOM 972 N N . ILE A 1 124 ? -36.216 5.619 27.846 1.00 66.38 124 ILE A N 1
ATOM 973 C CA . ILE A 1 124 ? -35.232 4.918 28.684 1.00 66.38 124 ILE A CA 1
ATOM 974 C C . ILE A 1 124 ? -34.743 5.818 29.829 1.00 66.38 124 ILE A C 1
ATOM 976 O O . ILE A 1 124 ? -34.649 5.347 30.965 1.00 66.38 124 ILE A O 1
ATOM 980 N N . ASP A 1 125 ? -34.494 7.107 29.568 1.00 70.19 125 ASP A N 1
ATOM 981 C CA . ASP A 1 125 ? -34.153 8.087 30.611 1.00 70.19 125 ASP A CA 1
ATOM 982 C C . ASP A 1 125 ? -35.286 8.212 31.642 1.00 70.19 125 ASP A C 1
ATOM 984 O O . ASP A 1 125 ? -35.049 8.066 32.844 1.00 70.19 125 ASP A O 1
ATOM 988 N N . ASN A 1 126 ? -36.533 8.353 31.179 1.00 70.88 126 ASN A N 1
ATOM 989 C CA . ASN A 1 126 ? -37.708 8.431 32.044 1.00 70.88 126 ASN A CA 1
ATOM 990 C C . ASN A 1 126 ? -37.871 7.159 32.895 1.00 70.88 126 ASN A C 1
ATOM 992 O O . ASN A 1 126 ? -38.062 7.232 34.110 1.00 70.88 126 ASN A O 1
ATOM 996 N N . ARG A 1 127 ? -37.698 5.977 32.290 1.00 68.50 127 ARG A N 1
ATOM 997 C CA . ARG A 1 127 ? -37.741 4.694 33.006 1.00 68.50 127 ARG A CA 1
ATOM 998 C C . ARG A 1 127 ? -36.635 4.579 34.062 1.00 68.50 127 ARG A C 1
ATOM 1000 O O . ARG A 1 127 ? -36.888 4.055 35.145 1.00 68.50 127 ARG A O 1
ATOM 1007 N N . SER A 1 128 ? -35.430 5.082 33.785 1.00 68.12 128 SER A N 1
ATOM 1008 C CA . SER A 1 128 ? -34.315 5.044 34.743 1.00 68.12 128 SER A CA 1
ATOM 1009 C C . SER A 1 128 ? -34.521 5.988 35.939 1.00 68.12 128 SER A C 1
ATOM 1011 O O . SER A 1 128 ? -34.171 5.637 37.069 1.00 68.12 128 SER A O 1
ATOM 1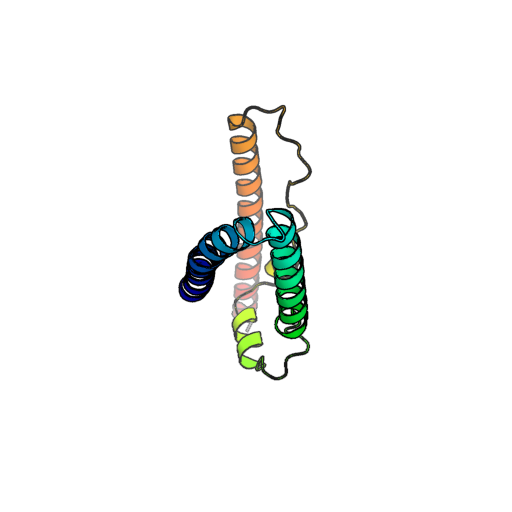013 N N . LYS A 1 129 ? -35.164 7.143 35.722 1.00 72.56 129 LYS A N 1
ATOM 1014 C CA . LYS A 1 129 ? -35.580 8.068 36.788 1.00 72.56 129 LYS A CA 1
ATOM 1015 C C . LYS A 1 129 ? -36.690 7.481 37.656 1.00 72.56 129 LYS A C 1
ATOM 1017 O O . LYS A 1 129 ? -36.580 7.531 38.876 1.00 72.56 129 LYS A O 1
ATOM 1022 N N . VAL A 1 130 ? -37.704 6.848 37.057 1.00 69.81 130 VAL A N 1
ATOM 1023 C CA . VAL A 1 130 ? -38.774 6.152 37.803 1.00 69.81 130 VAL A CA 1
ATOM 1024 C C . VAL A 1 130 ? -38.210 5.019 38.666 1.00 69.81 130 VAL A C 1
ATOM 1026 O O . VAL A 1 130 ? -38.649 4.834 39.797 1.00 69.81 130 VAL A O 1
ATOM 1029 N N . PHE A 1 131 ? -37.213 4.282 38.167 1.00 66.00 131 PHE A N 1
ATOM 1030 C CA . PHE A 1 131 ? -36.553 3.226 38.938 1.00 66.00 131 PHE A CA 1
ATOM 1031 C C . PHE A 1 131 ? -35.715 3.777 40.106 1.00 66.00 131 PHE A C 1
ATOM 1033 O O . PHE A 1 131 ? -35.719 3.183 41.179 1.00 66.00 131 PHE A O 1
ATOM 1040 N N . ASN A 1 132 ? -35.046 4.927 39.936 1.00 60.09 132 ASN A N 1
ATOM 1041 C CA . ASN A 1 132 ? -34.310 5.592 41.023 1.00 60.09 132 ASN A CA 1
ATOM 1042 C C . ASN A 1 132 ? -35.220 6.241 42.072 1.00 60.09 132 ASN A C 1
ATOM 1044 O O . ASN A 1 132 ? -34.846 6.286 43.233 1.00 60.09 132 ASN A O 1
ATOM 1048 N N . LEU A 1 133 ? -36.407 6.718 41.692 1.00 65.94 133 LEU A N 1
ATOM 1049 C CA . LEU A 1 133 ? -37.383 7.289 42.630 1.00 65.94 133 LEU A CA 1
ATOM 1050 C C . LEU A 1 133 ? -38.102 6.231 43.480 1.00 65.94 133 LEU A C 1
ATOM 1052 O O . LEU A 1 133 ? -38.760 6.575 44.457 1.00 65.94 133 LEU A O 1
ATOM 1056 N N . LYS A 1 134 ? -38.018 4.952 43.095 1.00 62.62 134 LYS A N 1
ATOM 1057 C CA . LYS A 1 134 ? -38.650 3.829 43.802 1.00 62.62 134 LYS A CA 1
ATOM 1058 C C . LYS A 1 134 ? -37.681 3.075 44.724 1.00 62.62 134 LYS A C 1
ATOM 1060 O O . LYS A 1 134 ? -38.012 1.982 45.182 1.00 62.62 134 LYS A O 1
ATOM 1065 N N . LYS A 1 135 ? -36.501 3.650 44.961 1.00 54.16 135 LYS A N 1
ATOM 1066 C CA . LYS A 1 135 ? -35.438 3.157 45.836 1.00 54.16 135 LYS A CA 1
ATOM 1067 C C . LYS A 1 135 ? -35.203 4.164 46.953 1.00 54.16 135 LYS A C 1
ATOM 1069 O O . LYS A 1 135 ? -34.949 3.696 48.081 1.00 54.16 135 LYS A O 1
#

Sequence (135 aa):
MSLFIGTLTSFSSLAIIITDPLAATLCESSLGWRSAYYFHAGAGLVLFTLWLFFYRDSPQLHPSVSEKELASIHRNKTRAHIEPDGFVPYKVRPWSLPCHLLCSELVRRTSDASAKQRKAAGEIDNRSKVFNLKK

Secondary structure (DSSP, 8-state):
-HHHHHHHHHHHHHHHHHHHHHHHHHHHSTTTTHHHHHHHHHHHHHHHHHHHHH----GGG-TTS-HHHHHHHHTT--GGGTS------TT--GGGS-HHHHHHHHHHHHHHHHHHHHHHHHHHHHHHHHHHHT-

Foldseek 3Di:
DVVVVVVVVVVVVVCCVPLVVVQVVQQPDPVHNVVSVVVVVVVV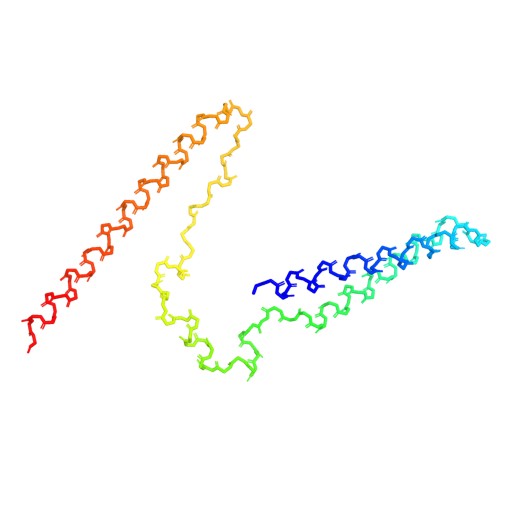VVVVVVCVVPPDPDPPPDPPCPVVNVCVVCVPDDVVNVDPPPPDVPVDPCPPPDPVVVVVVVVVVVVVVVVVVVVVVVVVVVVVVVVVVVD

pLDDT: mean 72.62, std 14.01, range [44.25, 95.12]

Radius of gyration: 26.21 Å; chains: 1; bounding box: 56×31×69 Å